Protein AF-A0A842Y5Q3-F1 (afdb_monomer)

Solvent-accessible surface area (backbone atoms only — not comparable to full-atom values): 4354 Å² total; per-residue (Å²): 127,56,73,76,52,57,73,45,44,51,72,67,22,97,61,31,68,62,57,51,51,51,43,54,59,38,52,71,39,81,78,53,26,30,31,44,50,13,44,51,53,48,45,55,51,39,49,76,71,67,51,80,44,65,76,77,100,62,63,62,68,60,21,32,54,44,11,50,52,51,51,53,50,64,74,76,107

Sequence (77 aa):
MEIGEAIKYPTTDDSWIKKVIIGGILGIIPIVNLVVFGYYLKVIKENIEGKTGMPDWEDWGSLFIKGIVMVVIYLIY

Structure (mmCIF, N/CA/C/O backbone):
data_AF-A0A842Y5Q3-F1
#
_entry.id   AF-A0A842Y5Q3-F1
#
loop_
_atom_site.group_PDB
_atom_site.id
_atom_site.type_symbol
_atom_site.label_atom_id
_atom_site.label_alt_id
_atom_site.label_comp_id
_atom_site.label_asym_id
_atom_site.label_entity_id
_atom_site.label_seq_id
_atom_site.pdbx_PDB_ins_code
_atom_site.Cartn_x
_atom_site.Cartn_y
_atom_site.Cartn_z
_atom_site.occupancy
_atom_site.B_iso_or_equiv
_atom_site.auth_seq_id
_atom_site.auth_comp_id
_atom_site.auth_asym_id
_atom_site.auth_atom_id
_atom_site.pdbx_PDB_model_num
ATOM 1 N N . MET A 1 1 ? -22.394 5.793 -2.732 1.00 61.84 1 MET A N 1
ATOM 2 C CA . MET A 1 1 ? -21.586 6.607 -1.807 1.00 61.84 1 MET A CA 1
ATOM 3 C C . MET A 1 1 ? -21.679 8.044 -2.245 1.00 61.84 1 MET A C 1
ATOM 5 O O . MET A 1 1 ? -21.362 8.342 -3.393 1.00 61.84 1 MET A O 1
ATOM 9 N N . GLU A 1 2 ? -22.117 8.917 -1.350 1.00 79.25 2 GLU A N 1
ATOM 10 C CA . GLU A 1 2 ? -21.891 10.351 -1.521 1.00 79.25 2 GLU A CA 1
ATOM 11 C C . GLU A 1 2 ? -20.387 10.648 -1.369 1.00 79.25 2 GLU A C 1
ATOM 13 O O . GLU A 1 2 ? -19.670 9.913 -0.687 1.00 79.25 2 GLU A O 1
ATOM 18 N N . ILE A 1 3 ? -19.870 11.717 -1.990 1.00 75.56 3 ILE A N 1
ATOM 19 C CA . ILE A 1 3 ? -18.427 12.054 -1.940 1.00 75.56 3 ILE A CA 1
ATOM 20 C C . ILE A 1 3 ? -17.926 12.152 -0.486 1.00 75.56 3 ILE A C 1
ATOM 22 O O . ILE A 1 3 ? -16.829 11.692 -0.168 1.00 75.56 3 ILE A O 1
ATOM 26 N N . GLY A 1 4 ? -18.754 12.691 0.415 1.00 77.25 4 GLY A N 1
ATOM 27 C CA . GLY A 1 4 ? -18.435 12.793 1.841 1.00 77.25 4 GLY A CA 1
ATOM 28 C C . GLY A 1 4 ? -18.289 11.442 2.551 1.00 77.25 4 GLY A C 1
ATOM 29 O O . GLY A 1 4 ? -17.514 11.336 3.500 1.00 77.25 4 GLY A O 1
ATOM 30 N N . GLU A 1 5 ? -18.982 10.401 2.089 1.00 75.38 5 GLU A N 1
ATOM 31 C CA . GLU A 1 5 ? -18.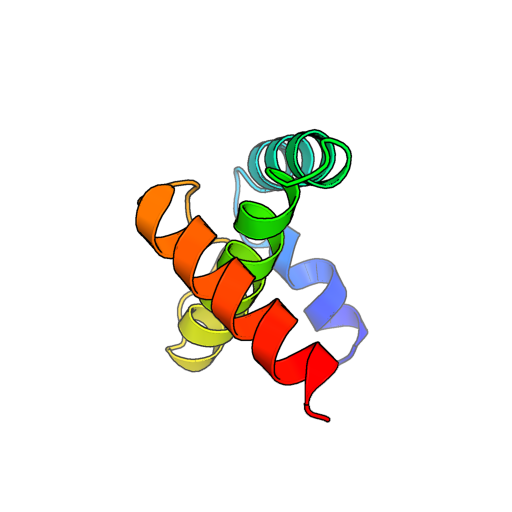847 9.039 2.619 1.00 75.38 5 GLU A CA 1
ATOM 32 C C . GLU A 1 5 ? -17.581 8.362 2.094 1.00 75.38 5 GLU A C 1
ATOM 34 O O . GLU A 1 5 ? -16.873 7.706 2.855 1.00 75.38 5 GLU A O 1
ATOM 39 N N . ALA A 1 6 ? -17.243 8.579 0.819 1.00 73.50 6 ALA A N 1
ATOM 40 C CA . ALA A 1 6 ? -16.038 8.018 0.213 1.00 73.50 6 ALA A CA 1
ATOM 41 C C . ALA A 1 6 ? -14.757 8.527 0.896 1.00 73.50 6 ALA A C 1
ATOM 43 O O . ALA A 1 6 ? -13.825 7.759 1.120 1.00 73.50 6 ALA A O 1
ATOM 44 N N . ILE A 1 7 ? -14.726 9.800 1.307 1.00 78.56 7 ILE A N 1
ATOM 45 C CA . ILE A 1 7 ? -13.594 10.373 2.058 1.00 78.56 7 ILE A CA 1
ATOM 46 C C . ILE A 1 7 ? -13.456 9.731 3.446 1.00 78.56 7 ILE A C 1
ATOM 48 O O . ILE A 1 7 ? -12.347 9.590 3.959 1.00 78.56 7 ILE A O 1
ATOM 52 N N . LYS A 1 8 ? -14.569 9.308 4.052 1.00 81.12 8 LYS A N 1
ATOM 53 C CA . LYS A 1 8 ? -14.576 8.622 5.350 1.00 81.12 8 LYS A CA 1
ATOM 54 C C . LYS A 1 8 ? -14.298 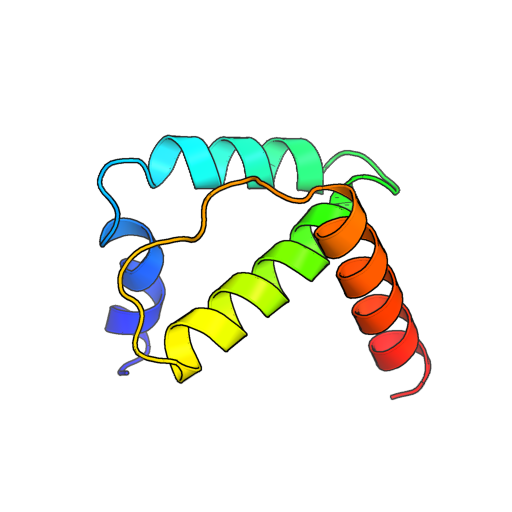7.126 5.230 1.00 81.12 8 LYS A C 1
ATOM 56 O O . LYS A 1 8 ? -14.071 6.493 6.257 1.00 81.12 8 LYS A O 1
ATOM 61 N N . TYR A 1 9 ? -14.258 6.555 4.026 1.00 80.62 9 TYR A N 1
ATOM 62 C CA . TYR A 1 9 ? -14.053 5.119 3.830 1.00 80.62 9 TYR A CA 1
ATOM 63 C C . TYR A 1 9 ? -12.838 4.560 4.595 1.00 80.62 9 TYR A C 1
ATOM 65 O O . TYR A 1 9 ? -13.018 3.573 5.309 1.00 80.62 9 TYR A O 1
ATOM 73 N N . PRO A 1 10 ? -11.642 5.190 4.570 1.00 79.00 10 PRO A N 1
ATOM 74 C CA . PRO A 1 10 ? -10.504 4.708 5.349 1.00 79.00 10 PRO A CA 1
ATOM 75 C C . PRO A 1 10 ? -10.819 4.593 6.842 1.00 79.00 10 PRO A C 1
ATOM 77 O O . PRO A 1 10 ? -10.445 3.611 7.465 1.00 79.00 10 PRO A O 1
ATOM 80 N N . THR A 1 11 ? -11.568 5.549 7.399 1.00 82.12 11 THR A N 1
ATOM 81 C CA . THR A 1 11 ? -11.889 5.621 8.835 1.00 82.12 11 THR A CA 1
ATOM 82 C C . THR A 1 11 ? -12.850 4.537 9.328 1.00 82.12 11 THR A C 1
ATOM 84 O O . THR A 1 11 ? -13.106 4.464 10.524 1.00 82.12 11 THR A O 1
ATOM 87 N N . THR A 1 12 ? -13.358 3.679 8.436 1.00 82.75 12 THR A N 1
ATOM 88 C CA . THR A 1 12 ? -14.151 2.497 8.816 1.00 82.75 12 THR A CA 1
ATOM 89 C C . THR A 1 12 ? -13.308 1.358 9.403 1.00 82.75 12 THR A C 1
ATOM 91 O O . THR A 1 12 ? -13.866 0.404 9.931 1.00 82.75 12 THR A O 1
ATOM 94 N N . ASP A 1 13 ? -11.978 1.453 9.326 1.00 84.44 13 ASP A N 1
ATOM 95 C CA . ASP A 1 13 ? -11.024 0.476 9.855 1.00 84.44 13 ASP A CA 1
ATOM 96 C C . ASP A 1 13 ? -10.325 1.018 11.108 1.00 84.44 13 ASP A C 1
ATOM 98 O O . ASP A 1 13 ? -9.721 2.084 11.055 1.00 84.44 13 ASP A O 1
ATOM 1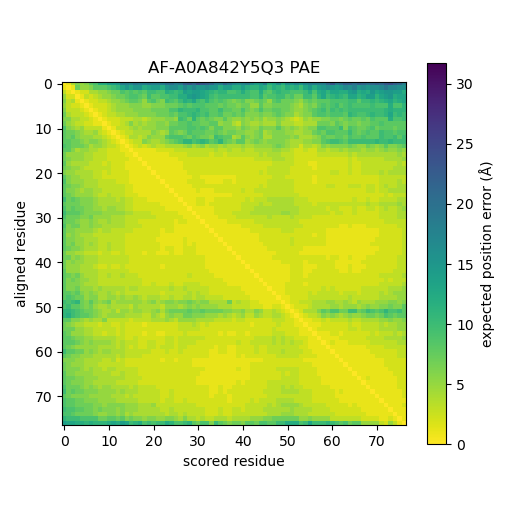02 N N . ASP A 1 14 ? -10.317 0.285 12.221 1.00 84.56 14 ASP A N 1
ATOM 103 C CA . ASP A 1 14 ? -9.674 0.729 13.473 1.00 84.56 14 ASP A CA 1
ATOM 104 C C . ASP A 1 14 ? -8.171 1.034 13.320 1.00 84.56 14 ASP A C 1
ATOM 106 O O . ASP A 1 14 ? -7.595 1.861 14.028 1.00 84.56 14 ASP A O 1
ATOM 110 N N . SER A 1 15 ? -7.512 0.379 12.365 1.00 89.31 15 SER A N 1
ATOM 111 C CA . SER A 1 15 ? -6.086 0.513 12.071 1.00 89.31 15 SER A CA 1
ATOM 112 C C . SER A 1 15 ? -5.783 1.472 10.914 1.00 89.31 15 SER A C 1
ATOM 114 O O . SER A 1 15 ? -4.645 1.522 10.429 1.00 89.31 15 SER A O 1
ATOM 116 N N . TRP A 1 16 ? -6.766 2.271 10.486 1.00 91.62 16 TRP A N 1
ATOM 117 C CA . TRP A 1 16 ? -6.676 3.074 9.269 1.00 91.62 16 TRP A CA 1
ATOM 118 C C . TRP A 1 16 ? -5.475 4.015 9.215 1.00 91.62 16 TRP A C 1
ATOM 120 O O . TRP A 1 16 ? -4.812 4.111 8.183 1.00 91.62 16 TRP A O 1
ATOM 130 N N . ILE A 1 17 ? -5.149 4.658 10.339 1.00 92.94 17 ILE A N 1
ATOM 131 C CA . ILE A 1 17 ? -4.022 5.594 10.452 1.00 92.94 17 ILE A CA 1
ATOM 132 C C . ILE A 1 17 ? -2.714 4.893 10.083 1.00 92.94 17 ILE A C 1
ATOM 134 O O . ILE A 1 17 ? -1.928 5.407 9.290 1.00 92.94 17 ILE A O 1
ATOM 138 N N . LYS A 1 18 ? -2.498 3.685 10.612 1.00 93.94 18 LYS A N 1
ATOM 139 C CA . LYS A 1 18 ? -1.305 2.877 10.336 1.00 93.94 18 LYS A CA 1
ATOM 140 C C . LYS A 1 18 ? -1.203 2.566 8.843 1.00 93.94 18 LYS A C 1
ATOM 142 O O . LYS A 1 18 ? -0.143 2.749 8.250 1.00 93.94 18 LYS A O 1
ATOM 147 N N . LYS A 1 19 ? -2.312 2.139 8.231 1.00 94.31 19 LYS A N 1
ATOM 148 C CA . LYS A 1 19 ? -2.375 1.777 6.807 1.00 94.31 19 LYS A CA 1
ATOM 149 C C . LYS A 1 19 ? -2.115 2.980 5.900 1.00 94.31 19 LYS A C 1
ATOM 151 O O . LYS A 1 19 ? -1.360 2.843 4.939 1.00 94.31 19 LYS A O 1
ATOM 156 N N . VAL A 1 20 ? -2.664 4.150 6.238 1.00 94.06 20 VAL A N 1
ATOM 157 C CA . VAL A 1 20 ? -2.427 5.412 5.519 1.00 94.06 20 VAL A CA 1
ATOM 158 C C . VAL A 1 20 ? -0.975 5.864 5.648 1.00 94.06 20 VAL A C 1
ATOM 160 O O . VAL A 1 20 ? -0.376 6.229 4.643 1.00 94.06 20 VAL A O 1
ATOM 163 N N . ILE A 1 21 ? -0.380 5.801 6.843 1.00 96.00 21 ILE A N 1
ATOM 164 C CA . ILE A 1 21 ? 1.031 6.169 7.048 1.00 96.00 21 ILE A CA 1
ATOM 165 C C . ILE A 1 21 ? 1.954 5.260 6.231 1.00 96.00 21 ILE A C 1
ATOM 167 O O . ILE A 1 21 ? 2.845 5.762 5.549 1.00 96.00 21 ILE A O 1
ATOM 171 N N . ILE A 1 22 ? 1.722 3.942 6.247 1.00 96.38 22 ILE A N 1
ATOM 172 C CA . ILE A 1 22 ? 2.487 2.989 5.429 1.00 96.38 22 ILE A CA 1
ATOM 173 C C . ILE A 1 22 ? 2.366 3.359 3.945 1.00 96.38 22 ILE A C 1
ATOM 175 O O . ILE A 1 22 ? 3.384 3.535 3.279 1.00 96.38 22 ILE A O 1
ATOM 179 N N . GLY 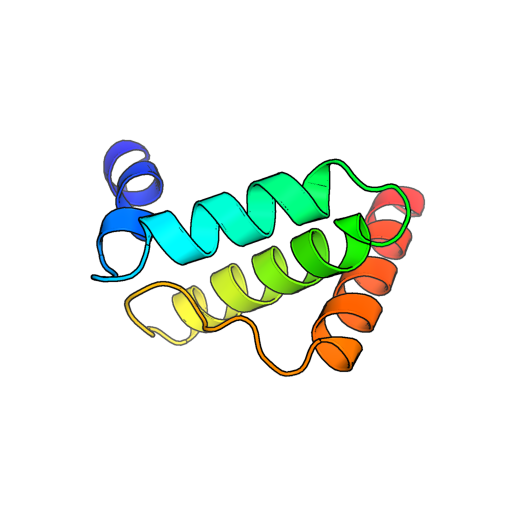A 1 23 ? 1.143 3.556 3.443 1.00 96.06 23 GLY A N 1
ATOM 180 C CA . GLY A 1 23 ? 0.913 3.966 2.056 1.00 96.06 23 GLY A CA 1
ATOM 181 C C . GLY A 1 23 ? 1.594 5.288 1.697 1.00 96.06 23 GLY A C 1
ATOM 182 O O . GLY A 1 23 ? 2.201 5.395 0.635 1.00 96.06 23 GLY A O 1
ATOM 183 N N . GLY A 1 24 ? 1.556 6.270 2.601 1.00 96.38 24 GLY A N 1
ATOM 184 C CA . GLY A 1 24 ? 2.210 7.565 2.430 1.00 96.38 24 GLY A CA 1
ATOM 185 C C . GLY A 1 24 ? 3.730 7.454 2.317 1.00 96.38 24 GLY A C 1
ATOM 186 O O . GLY A 1 24 ? 4.314 8.033 1.406 1.00 96.38 24 GLY A O 1
ATOM 187 N N . ILE A 1 25 ? 4.373 6.666 3.186 1.00 97.38 25 ILE A N 1
ATOM 188 C CA . ILE A 1 25 ? 5.827 6.438 3.142 1.00 97.38 25 ILE A CA 1
ATOM 189 C C . ILE A 1 25 ? 6.222 5.736 1.837 1.00 97.38 25 ILE A C 1
ATOM 191 O O . ILE A 1 25 ? 7.129 6.187 1.138 1.00 97.38 25 ILE A O 1
ATOM 195 N N . LEU A 1 26 ? 5.521 4.656 1.482 1.00 96.88 26 LEU A N 1
ATOM 196 C CA . LEU A 1 26 ? 5.792 3.894 0.259 1.00 96.88 26 LEU A CA 1
ATOM 197 C C . LEU A 1 26 ? 5.569 4.729 -1.004 1.00 96.88 26 LEU A C 1
ATOM 199 O O . LEU A 1 26 ? 6.300 4.573 -1.977 1.00 96.88 26 LEU A O 1
ATOM 203 N N . GLY A 1 27 ? 4.575 5.619 -0.986 1.00 96.19 27 GLY A N 1
ATOM 204 C CA . GLY A 1 27 ? 4.210 6.462 -2.122 1.00 96.19 27 GLY A CA 1
ATOM 205 C C . GLY A 1 27 ? 5.275 7.489 -2.505 1.00 96.19 27 GLY A C 1
ATOM 206 O O . GLY A 1 27 ? 5.304 7.921 -3.655 1.00 96.19 27 GLY A O 1
ATOM 207 N N . ILE A 1 28 ? 6.161 7.859 -1.575 1.00 97.19 28 ILE A N 1
ATOM 208 C CA . ILE A 1 28 ? 7.239 8.833 -1.812 1.00 97.19 28 ILE A CA 1
ATOM 209 C C . ILE A 1 28 ? 8.475 8.159 -2.423 1.00 97.19 28 ILE A C 1
ATOM 211 O O . ILE A 1 28 ? 9.244 8.805 -3.133 1.00 97.19 28 ILE A O 1
ATOM 215 N N . ILE A 1 29 ? 8.677 6.865 -2.163 1.00 96.75 29 ILE A N 1
ATOM 216 C CA . ILE A 1 29 ? 9.852 6.129 -2.630 1.00 96.75 29 ILE A CA 1
ATOM 217 C C . ILE A 1 29 ? 9.621 5.707 -4.092 1.00 96.75 29 ILE A C 1
ATOM 219 O O . ILE A 1 29 ? 8.709 4.916 -4.360 1.00 96.75 29 ILE A O 1
ATOM 223 N N . PRO A 1 30 ? 10.436 6.184 -5.056 1.00 93.81 30 PRO A N 1
ATOM 224 C CA . PRO A 1 30 ? 10.288 5.802 -6.457 1.00 93.81 30 PRO A CA 1
ATOM 225 C C . PRO A 1 30 ? 10.350 4.285 -6.642 1.00 93.81 30 PRO A C 1
ATOM 227 O O . PRO A 1 30 ? 11.094 3.600 -5.938 1.00 93.81 30 PRO A O 1
ATOM 230 N N . ILE A 1 31 ? 9.586 3.764 -7.606 1.00 95.38 31 ILE A N 1
ATOM 231 C CA . ILE A 1 31 ? 9.407 2.329 -7.903 1.00 95.38 31 ILE A CA 1
ATOM 232 C C . ILE A 1 31 ? 8.628 1.577 -6.814 1.00 95.38 31 ILE A C 1
ATOM 234 O O . ILE A 1 31 ? 7.714 0.821 -7.134 1.00 95.38 31 ILE A O 1
ATOM 238 N N . VAL A 1 32 ? 8.921 1.800 -5.532 1.00 96.25 32 VAL A N 1
ATOM 239 C CA . VAL A 1 32 ? 8.160 1.215 -4.413 1.00 96.25 32 VAL A CA 1
ATOM 240 C C . VAL A 1 32 ? 6.722 1.739 -4.390 1.00 96.25 32 VAL A C 1
ATOM 242 O O . VAL A 1 32 ? 5.799 0.992 -4.060 1.00 96.25 32 VAL A O 1
ATOM 245 N N . ASN A 1 33 ? 6.503 2.975 -4.841 1.00 96.88 33 ASN A N 1
ATOM 246 C CA . ASN A 1 33 ? 5.178 3.566 -5.006 1.00 96.88 33 ASN A CA 1
ATOM 247 C C . ASN A 1 33 ? 4.233 2.737 -5.902 1.00 96.88 33 ASN A C 1
ATOM 249 O O . ASN A 1 33 ? 3.016 2.852 -5.767 1.00 96.88 33 ASN A O 1
ATOM 253 N N . L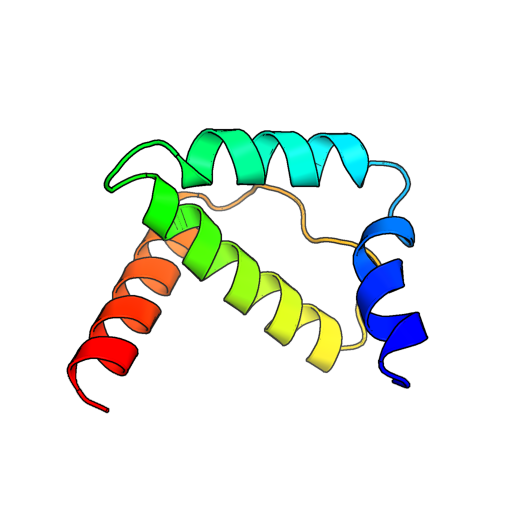EU A 1 34 ? 4.755 1.847 -6.758 1.00 97.50 34 LEU A N 1
ATOM 254 C CA . LEU A 1 34 ? 3.941 0.909 -7.538 1.00 97.50 34 LEU A CA 1
ATOM 255 C C . LEU A 1 34 ? 3.095 -0.010 -6.648 1.00 97.50 34 LEU A C 1
ATOM 257 O O . LEU A 1 34 ? 1.948 -0.304 -6.977 1.00 97.50 34 LEU A O 1
ATOM 261 N N . VAL A 1 35 ? 3.607 -0.411 -5.484 1.00 98.00 35 VAL A N 1
ATOM 262 C CA . VAL A 1 35 ? 2.837 -1.214 -4.522 1.00 98.00 35 VAL A CA 1
ATOM 263 C C . VAL A 1 35 ? 1.580 -0.460 -4.075 1.00 98.00 35 VAL A C 1
ATOM 265 O O . VAL A 1 35 ? 0.513 -1.060 -3.951 1.00 98.00 35 VAL A O 1
ATOM 268 N N . VAL A 1 36 ? 1.675 0.860 -3.895 1.00 97.38 36 VAL A N 1
ATOM 269 C CA . VAL A 1 36 ? 0.543 1.706 -3.491 1.00 97.38 36 VAL A CA 1
ATOM 270 C C . VAL A 1 36 ? -0.542 1.723 -4.571 1.00 97.38 36 VAL A C 1
ATOM 272 O O . VAL A 1 36 ? -1.722 1.594 -4.254 1.00 97.38 36 VAL A O 1
ATOM 275 N N . PHE A 1 37 ? -0.167 1.773 -5.852 1.00 96.69 37 PHE A N 1
ATOM 276 C CA . PHE A 1 37 ? -1.129 1.652 -6.955 1.00 96.69 37 PHE A CA 1
ATOM 277 C C . PHE A 1 37 ? -1.842 0.296 -6.967 1.00 96.69 37 PHE A C 1
ATOM 279 O O . PHE A 1 37 ? -3.062 0.229 -7.131 1.00 96.69 37 PHE A O 1
ATOM 286 N N . GLY A 1 38 ? -1.113 -0.794 -6.721 1.00 97.12 38 GLY A N 1
ATOM 287 C CA . GLY A 1 38 ? -1.728 -2.111 -6.564 1.00 97.12 38 GLY A CA 1
ATOM 288 C C . GLY A 1 38 ? -2.653 -2.209 -5.354 1.00 97.12 38 GLY A C 1
ATOM 289 O O . GLY A 1 38 ? -3.689 -2.874 -5.419 1.00 97.12 38 GLY A O 1
ATOM 290 N N . TYR A 1 39 ? -2.309 -1.524 -4.263 1.00 96.94 39 TYR A N 1
ATOM 291 C CA . TYR A 1 39 ? -3.142 -1.437 -3.070 1.00 96.94 39 TYR A CA 1
ATOM 292 C C . TYR A 1 39 ? -4.444 -0.680 -3.348 1.00 96.94 39 TYR A C 1
ATOM 294 O O . TYR A 1 39 ? -5.504 -1.151 -2.946 1.00 96.94 39 TYR A O 1
ATOM 302 N N . TYR A 1 40 ? -4.416 0.410 -4.123 1.00 94.31 40 TYR A N 1
ATOM 303 C CA . TYR A 1 40 ? -5.646 1.082 -4.561 1.00 94.31 40 TYR A CA 1
ATOM 304 C C . TYR A 1 40 ? -6.563 0.155 -5.363 1.00 94.31 40 TYR A C 1
ATOM 306 O O . TYR A 1 40 ? -7.767 0.129 -5.115 1.00 94.31 40 TYR A O 1
ATOM 314 N N . LEU A 1 41 ? -6.016 -0.678 -6.256 1.00 95.19 41 LEU A N 1
ATOM 315 C CA . LEU A 1 41 ? -6.819 -1.692 -6.956 1.00 95.19 41 LEU A CA 1
ATOM 316 C C . LEU A 1 41 ? -7.403 -2.732 -6.000 1.00 95.19 41 LEU A C 1
ATOM 318 O O . LEU A 1 41 ? -8.535 -3.166 -6.204 1.00 95.19 41 LEU A O 1
ATOM 322 N N . LYS A 1 42 ? -6.655 -3.136 -4.964 1.00 95.31 42 LYS A N 1
ATOM 323 C CA . LYS A 1 42 ? -7.157 -4.046 -3.922 1.00 95.31 42 LYS A CA 1
ATOM 324 C C . LYS A 1 42 ? -8.316 -3.400 -3.160 1.00 95.31 42 LYS A C 1
ATOM 326 O O . LYS A 1 42 ? -9.359 -4.030 -3.060 1.00 95.31 42 LYS A O 1
ATOM 331 N N . VAL A 1 43 ? -8.176 -2.145 -2.727 1.00 93.56 43 VAL A N 1
ATOM 332 C CA . VAL A 1 43 ? -9.239 -1.372 -2.056 1.00 93.56 43 VAL A CA 1
ATOM 333 C C . VAL A 1 43 ? -10.498 -1.303 -2.917 1.00 93.56 43 VAL A C 1
ATOM 335 O O . VAL A 1 43 ? -11.579 -1.645 -2.451 1.00 93.56 43 VAL A O 1
ATOM 338 N N . ILE A 1 44 ? -10.365 -0.898 -4.184 1.00 91.88 44 ILE A N 1
ATOM 339 C CA . ILE A 1 44 ? -11.504 -0.778 -5.103 1.00 91.88 44 ILE A CA 1
ATOM 340 C C . ILE A 1 44 ? -12.181 -2.138 -5.288 1.00 91.88 44 ILE A C 1
ATOM 342 O O . ILE A 1 44 ? -13.400 -2.240 -5.180 1.00 91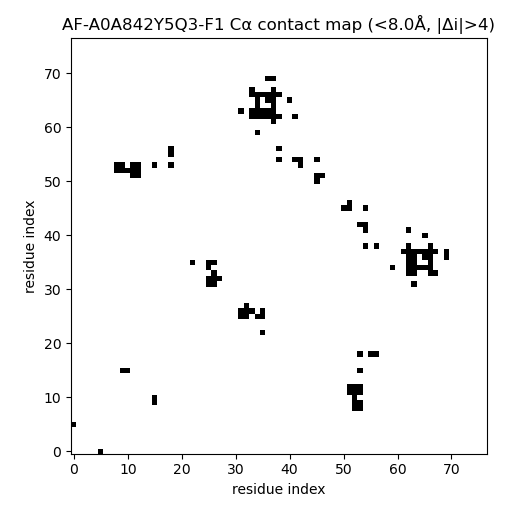.88 44 ILE A O 1
ATOM 346 N N . LYS A 1 45 ? -11.394 -3.193 -5.529 1.00 92.69 45 LYS A N 1
ATOM 347 C CA . LYS A 1 45 ? -11.911 -4.551 -5.706 1.00 92.69 45 LYS A CA 1
ATOM 348 C C . LYS A 1 45 ? -12.660 -5.039 -4.465 1.00 92.69 45 LYS A C 1
ATOM 350 O O . LYS A 1 45 ? -13.763 -5.552 -4.590 1.00 92.69 45 LYS A O 1
ATOM 355 N N . GLU A 1 46 ? -12.075 -4.888 -3.284 1.00 91.88 46 GLU A N 1
ATOM 356 C CA . GLU A 1 46 ? -12.677 -5.352 -2.033 1.00 91.88 46 GLU A CA 1
ATOM 357 C C . GLU A 1 46 ? -13.935 -4.556 -1.669 1.00 91.88 46 GLU A C 1
ATOM 359 O O . GLU A 1 46 ? -14.912 -5.144 -1.212 1.00 91.88 46 GLU A O 1
ATOM 364 N N . ASN A 1 47 ? -13.958 -3.253 -1.964 1.00 87.94 47 ASN A N 1
ATOM 365 C CA . ASN A 1 47 ? -15.156 -2.426 -1.835 1.00 87.94 47 ASN A CA 1
ATOM 366 C C . ASN A 1 47 ? -16.284 -2.921 -2.763 1.00 87.94 47 ASN A C 1
ATOM 368 O O . ASN A 1 47 ? -17.413 -3.095 -2.310 1.00 87.94 47 ASN A O 1
ATOM 372 N N . ILE A 1 48 ? -15.972 -3.243 -4.027 1.00 90.25 48 ILE A N 1
ATOM 373 C CA . ILE A 1 48 ? -16.931 -3.848 -4.974 1.00 90.25 48 ILE A CA 1
ATOM 374 C C . ILE A 1 48 ? -17.438 -5.209 -4.469 1.00 90.25 48 ILE A C 1
ATOM 376 O O . ILE A 1 48 ? -18.610 -5.532 -4.647 1.00 90.25 48 ILE A O 1
ATOM 380 N N . GLU A 1 49 ? -16.582 -5.996 -3.814 1.00 93.31 49 GLU A N 1
ATOM 381 C CA . GLU A 1 49 ? -16.946 -7.270 -3.175 1.00 93.31 49 GLU A CA 1
ATOM 382 C C . GLU A 1 49 ? -17.751 -7.095 -1.869 1.00 93.31 49 GLU A C 1
ATOM 384 O O . GLU A 1 49 ? -18.123 -8.086 -1.243 1.00 93.31 49 GLU A O 1
ATOM 389 N N . GLY A 1 50 ? -18.034 -5.858 -1.447 1.00 87.38 50 GLY A N 1
ATOM 390 C CA . GLY A 1 50 ? -18.803 -5.556 -0.239 1.00 87.38 50 GLY A CA 1
ATOM 391 C C . GLY A 1 50 ? -18.018 -5.714 1.065 1.00 87.38 50 GLY A C 1
ATOM 392 O O . GLY A 1 50 ? -18.624 -5.750 2.136 1.00 87.38 50 GLY A O 1
ATOM 393 N N . LYS A 1 51 ? -16.683 -5.810 1.007 1.00 87.06 51 LYS A N 1
ATOM 394 C CA . LYS A 1 51 ? -15.840 -5.850 2.208 1.00 87.06 51 LYS A CA 1
ATOM 395 C C . LYS A 1 51 ? -15.723 -4.456 2.821 1.00 87.06 51 LYS A C 1
ATOM 397 O O . LYS A 1 51 ? -15.550 -3.454 2.124 1.00 87.06 51 LYS A O 1
ATOM 402 N N . THR A 1 52 ? -15.805 -4.407 4.144 1.00 82.62 52 THR A N 1
ATOM 403 C CA . THR A 1 52 ? -15.711 -3.179 4.941 1.00 82.62 52 THR A CA 1
ATOM 404 C C . THR A 1 52 ? -14.304 -2.993 5.497 1.00 82.62 52 THR A C 1
ATOM 406 O O . THR A 1 52 ? -13.668 -3.974 5.879 1.00 82.62 52 THR A O 1
ATOM 409 N N . GLY A 1 53 ? -13.853 -1.745 5.621 1.00 85.62 53 GLY A N 1
ATOM 410 C CA . GLY A 1 53 ? -12.513 -1.427 6.116 1.00 85.62 53 GLY A CA 1
ATOM 411 C C . GLY A 1 53 ? -11.447 -1.447 5.022 1.00 85.62 53 GLY A C 1
ATOM 412 O O . GLY A 1 53 ? -11.724 -1.741 3.860 1.00 85.62 53 GLY A O 1
ATOM 413 N N . MET A 1 54 ? -10.217 -1.084 5.386 1.00 89.62 54 MET A N 1
ATOM 414 C CA . MET A 1 54 ? -9.102 -1.073 4.449 1.00 89.62 54 MET A CA 1
ATOM 415 C C . MET A 1 54 ? -8.418 -2.443 4.414 1.00 89.62 54 MET A C 1
ATOM 417 O O . MET A 1 54 ? -8.259 -3.071 5.458 1.00 89.62 54 MET A O 1
ATOM 421 N N . PRO A 1 55 ? -7.925 -2.898 3.253 1.00 92.31 55 PRO A N 1
ATOM 422 C CA . PRO A 1 55 ? -7.166 -4.138 3.186 1.00 92.31 55 PRO A CA 1
ATOM 423 C C . PRO A 1 55 ? -5.897 -4.072 4.043 1.00 92.31 55 PRO A C 1
ATOM 425 O O . PRO A 1 55 ? -5.320 -3.006 4.245 1.00 92.31 55 PRO A O 1
ATOM 428 N N . ASP A 1 56 ? -5.404 -5.208 4.524 1.00 94.06 56 ASP A N 1
ATOM 429 C CA . ASP A 1 56 ? -4.068 -5.246 5.119 1.00 94.06 56 ASP A CA 1
ATOM 430 C C . ASP A 1 56 ? -2.968 -5.194 4.049 1.00 94.06 56 ASP A C 1
ATOM 432 O O . ASP A 1 56 ? -3.150 -5.609 2.890 1.00 94.06 56 ASP A O 1
ATOM 436 N N . TRP A 1 57 ? -1.817 -4.654 4.459 1.00 95.25 57 TRP A N 1
ATOM 437 C CA . TRP A 1 57 ? -0.586 -4.607 3.673 1.00 95.25 57 TRP A CA 1
ATOM 438 C C . TRP A 1 57 ? 0.070 -5.990 3.627 1.00 95.25 57 TRP A C 1
ATOM 440 O O . TRP A 1 57 ? 1.035 -6.286 4.332 1.00 95.25 57 TRP A O 1
ATOM 450 N N . GLU A 1 58 ? -0.488 -6.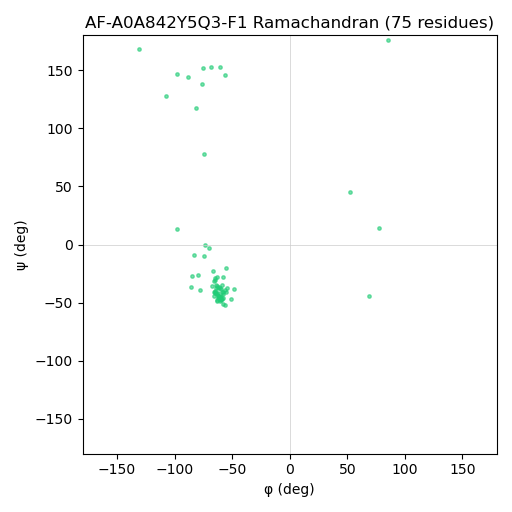835 2.774 1.00 95.38 58 GLU A N 1
ATOM 451 C CA . GLU A 1 58 ? -0.080 -8.218 2.553 1.00 95.38 58 GLU A CA 1
ATOM 452 C C . GLU A 1 58 ? 0.084 -8.487 1.056 1.00 95.38 58 GLU A C 1
ATOM 454 O O . GLU A 1 58 ? -0.325 -7.680 0.216 1.00 95.38 58 GLU A O 1
ATOM 459 N N . ASP A 1 59 ? 0.690 -9.626 0.717 1.00 95.50 59 ASP A N 1
ATOM 460 C CA . ASP A 1 59 ? 0.928 -10.034 -0.670 1.00 95.50 59 ASP A CA 1
ATOM 461 C C . ASP A 1 59 ? 1.647 -8.958 -1.502 1.00 95.50 59 ASP A C 1
ATOM 463 O O . ASP A 1 59 ? 1.286 -8.675 -2.647 1.00 95.50 59 ASP A O 1
ATOM 467 N N . TRP A 1 60 ? 2.694 -8.356 -0.931 1.00 96.69 60 TRP A N 1
ATOM 468 C CA . TRP A 1 60 ? 3.457 -7.242 -1.509 1.00 96.69 60 TRP A CA 1
ATOM 469 C C . TRP A 1 60 ? 3.871 -7.455 -2.970 1.00 96.69 60 TRP A C 1
ATOM 471 O O . TRP A 1 60 ? 3.786 -6.530 -3.776 1.00 96.69 60 TRP A O 1
ATOM 481 N N . GLY A 1 61 ? 4.256 -8.682 -3.341 1.00 97.19 61 GLY A N 1
ATOM 482 C CA . GLY A 1 61 ? 4.562 -9.031 -4.730 1.00 97.19 61 GLY A CA 1
ATOM 483 C C . GLY A 1 61 ? 3.350 -8.903 -5.661 1.00 97.19 61 GLY A C 1
ATOM 484 O O . GLY A 1 61 ? 3.459 -8.337 -6.744 1.00 97.19 61 GLY A O 1
ATOM 485 N N . SER A 1 62 ? 2.170 -9.352 -5.224 1.00 97.56 62 SER A N 1
ATOM 486 C CA . SER A 1 62 ? 0.914 -9.207 -5.976 1.00 97.56 62 SER A CA 1
ATOM 487 C C . SER A 1 62 ? 0.520 -7.738 -6.130 1.00 97.56 62 SER A C 1
ATOM 489 O O . SER A 1 62 ? 0.134 -7.310 -7.218 1.00 97.56 62 SER A O 1
ATOM 491 N N . LEU A 1 63 ? 0.667 -6.943 -5.064 1.00 97.94 63 LEU A N 1
ATOM 492 C CA . LEU A 1 63 ? 0.433 -5.498 -5.110 1.00 97.94 63 LEU A CA 1
ATOM 493 C C . LEU A 1 63 ? 1.378 -4.812 -6.103 1.00 97.94 63 LEU A C 1
ATOM 495 O O . LEU A 1 63 ? 0.928 -4.026 -6.930 1.00 97.94 63 LEU A O 1
ATOM 499 N N . PHE A 1 64 ? 2.665 -5.155 -6.094 1.00 98.12 64 PHE A N 1
ATOM 500 C CA . PHE A 1 64 ? 3.631 -4.597 -7.038 1.00 98.12 64 PHE A CA 1
ATOM 501 C C . PHE A 1 64 ? 3.261 -4.893 -8.501 1.00 98.12 64 PHE A C 1
ATOM 503 O O . PHE A 1 64 ? 3.216 -3.976 -9.321 1.00 98.12 64 PHE A O 1
ATOM 510 N N . ILE A 1 65 ? 2.914 -6.147 -8.824 1.00 98.31 65 ILE A N 1
ATOM 511 C CA . ILE A 1 65 ? 2.487 -6.537 -10.179 1.00 98.31 65 ILE A CA 1
ATOM 512 C C . ILE A 1 65 ? 1.216 -5.791 -10.600 1.00 98.31 65 ILE A C 1
ATOM 514 O O . ILE A 1 65 ? 1.153 -5.262 -11.707 1.00 98.31 65 ILE A O 1
ATOM 518 N N . LYS A 1 66 ? 0.217 -5.685 -9.716 1.00 97.88 66 LYS A N 1
ATOM 519 C CA . LYS A 1 66 ? -0.999 -4.897 -9.983 1.00 97.88 66 LYS A CA 1
ATOM 520 C C . LYS A 1 66 ? -0.683 -3.418 -10.223 1.00 97.88 66 LYS A C 1
ATOM 522 O O . LYS A 1 66 ? -1.299 -2.800 -11.087 1.00 97.88 66 LYS A O 1
ATOM 527 N N . GLY A 1 67 ? 0.289 -2.867 -9.500 1.00 97.25 67 GLY A N 1
ATOM 528 C CA . GLY A 1 67 ? 0.795 -1.5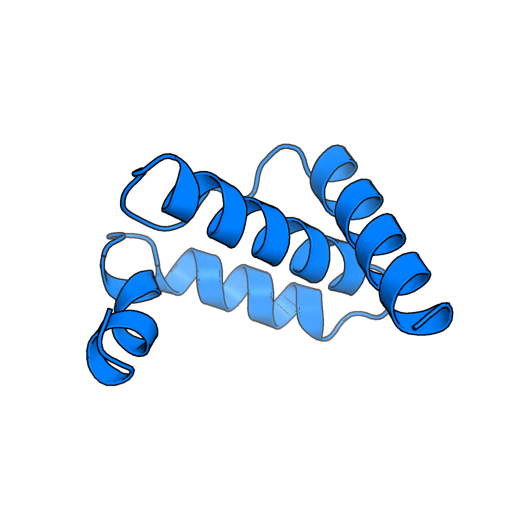15 -9.714 1.00 97.25 67 GLY A CA 1
ATOM 529 C C . GLY A 1 67 ? 1.403 -1.313 -11.097 1.00 97.25 67 GLY A C 1
ATOM 530 O O . GLY A 1 67 ? 1.068 -0.345 -11.774 1.00 97.25 67 GLY A O 1
ATOM 531 N N . ILE A 1 68 ? 2.234 -2.256 -11.551 1.00 98.00 68 ILE A N 1
ATOM 532 C CA . ILE A 1 68 ? 2.777 -2.247 -12.918 1.00 98.00 68 ILE A CA 1
ATOM 533 C C . ILE A 1 68 ? 1.641 -2.273 -13.942 1.00 98.00 68 ILE A C 1
ATOM 535 O O . ILE A 1 68 ? 1.648 -1.471 -14.869 1.00 98.00 68 ILE A O 1
ATOM 539 N N . VAL A 1 69 ? 0.647 -3.150 -13.762 1.00 96.62 69 VAL A N 1
ATOM 540 C CA . VAL A 1 69 ? -0.517 -3.223 -14.660 1.00 96.62 69 VAL A CA 1
ATOM 541 C C . VAL A 1 69 ? -1.255 -1.883 -14.717 1.00 96.62 69 VAL A C 1
ATOM 543 O O . VAL A 1 69 ? -1.588 -1.434 -15.810 1.00 96.62 69 VAL A O 1
ATOM 546 N N . MET A 1 70 ? -1.457 -1.206 -13.579 1.00 95.62 70 MET A N 1
ATOM 547 C CA . MET A 1 70 ? -2.068 0.129 -13.559 1.00 95.62 70 MET A CA 1
ATOM 548 C C . MET A 1 70 ? -1.249 1.147 -14.360 1.00 95.62 70 MET A C 1
ATOM 550 O O . MET A 1 70 ? -1.820 1.894 -15.150 1.00 95.62 70 MET A O 1
ATOM 554 N N . VAL A 1 71 ? 0.076 1.167 -14.187 1.00 95.88 71 VAL A N 1
ATOM 555 C CA . VAL A 1 71 ? 0.954 2.080 -14.935 1.00 95.88 71 VAL A CA 1
ATOM 556 C C . VAL A 1 71 ? 0.917 1.779 -16.430 1.00 95.88 71 VAL A C 1
ATOM 558 O O . VAL A 1 71 ? 0.825 2.704 -17.226 1.00 95.88 71 VAL A O 1
ATOM 561 N N . VAL A 1 72 ? 0.929 0.505 -16.828 1.00 97.56 72 VAL A N 1
ATOM 562 C CA . VAL A 1 72 ? 0.805 0.113 -18.239 1.00 97.56 72 VAL A CA 1
ATOM 563 C C . VAL A 1 72 ? -0.519 0.603 -18.828 1.00 97.56 72 VAL A C 1
ATOM 565 O O . VAL A 1 72 ? -0.513 1.173 -19.912 1.00 97.56 72 VAL A O 1
ATOM 568 N N . ILE A 1 73 ? -1.637 0.445 -18.111 1.00 95.75 73 ILE A N 1
ATOM 569 C CA . ILE A 1 73 ? -2.944 0.963 -18.547 1.00 95.75 73 ILE A CA 1
ATOM 570 C C . ILE A 1 73 ? -2.892 2.486 -18.721 1.00 95.75 73 ILE A C 1
ATOM 572 O O . ILE A 1 73 ? -3.308 2.979 -19.763 1.00 95.75 73 ILE A O 1
ATOM 576 N N . TYR A 1 74 ? -2.341 3.210 -17.743 1.00 94.06 74 TYR A N 1
ATOM 577 C CA . TYR A 1 74 ? -2.193 4.671 -17.785 1.00 94.06 74 TYR A CA 1
ATOM 578 C C . TYR A 1 74 ? -1.282 5.168 -18.918 1.00 94.06 74 TYR A C 1
ATOM 580 O O . TYR A 1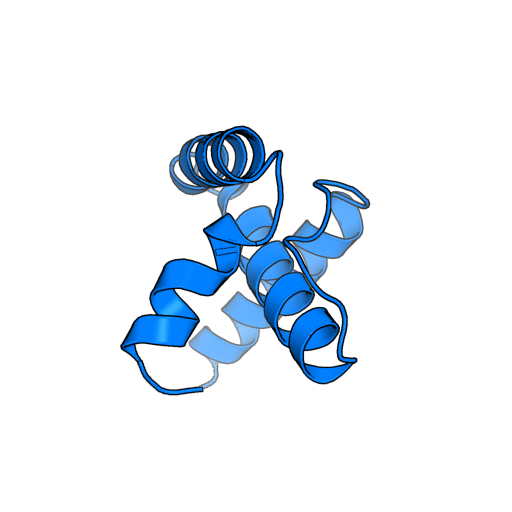 74 ? -1.422 6.291 -19.376 1.00 94.06 74 TYR A O 1
ATOM 588 N N . LEU A 1 75 ? -0.313 4.365 -19.360 1.00 96.50 75 LEU A N 1
ATOM 589 C CA . LEU A 1 75 ? 0.545 4.724 -20.492 1.00 96.50 75 LEU A CA 1
ATOM 590 C C . LEU A 1 75 ? -0.127 4.478 -21.849 1.00 96.50 75 LEU A C 1
ATOM 592 O O . LEU A 1 75 ? 0.268 5.092 -22.837 1.00 96.50 75 LEU A O 1
ATOM 596 N N . ILE A 1 76 ? -1.080 3.544 -21.913 1.00 97.50 76 ILE A N 1
ATOM 597 C CA . ILE A 1 76 ? -1.774 3.162 -23.151 1.00 97.50 76 ILE A CA 1
ATOM 598 C C . ILE A 1 76 ? -2.979 4.071 -23.430 1.00 97.50 76 ILE A C 1
ATOM 600 O O . ILE A 1 76 ? -3.258 4.346 -24.598 1.00 97.50 76 ILE A O 1
ATOM 604 N N . TYR A 1 77 ? -3.694 4.491 -22.385 1.00 90.88 77 TYR A N 1
ATOM 605 C CA . TYR A 1 77 ? -4.888 5.341 -22.452 1.00 90.88 77 TYR A CA 1
ATOM 606 C C . TYR A 1 77 ? -4.581 6.775 -22.036 1.00 90.88 77 TYR A C 1
ATOM 608 O O . TYR A 1 77 ? -5.035 7.692 -22.756 1.00 90.88 77 TYR A O 1
#

Mean predicted aligned error: 3.88 Å

Foldseek 3Di:
DPPVVVVCQQVQAPCSVVVVVVLVVLCVDPLSNLLSQLQVVVQVVCVVVVDGHGDDPPPSVSSNVSSVVVVVVVVVD

pLDDT: mean 91.66, std 7.39, range [61.84, 98.31]

Secondary structure (DSSP, 8-state):
--HHHHHHGGGGSTTHHHHHHHHHHHHHSTTTHHHHHHHHHHHHHHHHTT--SPPPS--HHHHHHHHHHHHHHHHH-

Radius of gyration: 12.8 Å; Cα contacts (8 Å, |Δi|>4): 68; chains: 1; bounding box: 32×23×37 Å